Protein AF-A0A380CNW1-F1 (afdb_monomer_lite)

Organism: Sphingobacterium spiritivorum (NCBI:txid258)

Structure (mmCIF, N/CA/C/O backbone):
data_AF-A0A380CNW1-F1
#
_entry.id   AF-A0A380CNW1-F1
#
loop_
_atom_site.group_PDB
_atom_site.id
_atom_site.type_symbol
_atom_site.label_atom_id
_atom_site.label_alt_id
_atom_site.label_comp_id
_atom_site.label_asym_id
_atom_site.label_entity_id
_atom_site.label_seq_id
_atom_site.pdbx_PDB_ins_code
_atom_site.Cartn_x
_atom_site.Cartn_y
_atom_site.Cartn_z
_atom_site.occupancy
_atom_site.B_iso_or_equiv
_atom_site.auth_seq_id
_atom_site.auth_comp_id
_atom_site.auth_asym_id
_atom_site.auth_atom_id
_atom_site.pdbx_PDB_model_num
ATOM 1 N N . MET A 1 1 ? -18.405 -12.166 20.076 1.00 46.91 1 MET A N 1
ATOM 2 C CA . MET A 1 1 ? -18.513 -12.293 18.608 1.00 46.91 1 MET A CA 1
ATOM 3 C C . MET A 1 1 ? -17.112 -12.539 18.080 1.00 46.91 1 MET A C 1
ATOM 5 O O . MET A 1 1 ? -16.203 -11.863 18.539 1.00 46.91 1 MET A O 1
ATOM 9 N N . ASN A 1 2 ? -16.907 -13.556 17.243 1.00 51.81 2 ASN A N 1
ATOM 10 C CA . ASN A 1 2 ? -15.582 -13.873 16.706 1.00 51.81 2 ASN A CA 1
ATOM 11 C C . ASN A 1 2 ? -15.360 -12.972 15.482 1.00 51.81 2 ASN A C 1
ATOM 13 O O . ASN A 1 2 ? -15.989 -13.183 14.447 1.00 51.81 2 ASN A O 1
ATOM 17 N N . THR A 1 3 ? -14.567 -11.913 15.623 1.00 60.09 3 THR A N 1
ATOM 18 C CA . THR A 1 3 ? -14.267 -10.992 14.523 1.00 60.09 3 THR A CA 1
ATOM 19 C C . THR A 1 3 ? -13.203 -11.622 13.626 1.00 60.09 3 THR A C 1
ATOM 21 O O . THR A 1 3 ? -12.083 -11.907 14.041 1.00 60.09 3 THR A O 1
ATOM 24 N N . ASN A 1 4 ? -13.556 -11.873 12.365 1.00 82.38 4 ASN A N 1
ATOM 25 C CA . ASN A 1 4 ? -12.698 -12.511 11.361 1.00 82.38 4 ASN A CA 1
ATOM 26 C C . ASN A 1 4 ? -11.636 -11.546 10.792 1.00 82.38 4 ASN A C 1
ATOM 28 O O . ASN A 1 4 ? -11.393 -11.538 9.589 1.00 82.38 4 ASN A O 1
ATOM 32 N N . PHE A 1 5 ? -11.005 -10.726 11.639 1.00 85.00 5 PHE A N 1
ATOM 33 C CA . PHE A 1 5 ? -10.099 -9.650 11.222 1.00 85.00 5 PHE A CA 1
ATOM 34 C C . PHE A 1 5 ? -8.989 -10.154 10.288 1.00 85.00 5 PHE A C 1
ATOM 36 O O . PHE A 1 5 ? -8.850 -9.681 9.164 1.00 85.00 5 PHE A O 1
ATOM 43 N N . PHE A 1 6 ? -8.241 -11.179 10.705 1.00 85.69 6 PHE A N 1
ATOM 44 C CA . PHE A 1 6 ? -7.131 -11.712 9.908 1.00 85.69 6 PHE A CA 1
ATOM 45 C C . PHE A 1 6 ? -7.590 -12.431 8.633 1.00 85.69 6 PHE A C 1
ATOM 47 O O . PHE A 1 6 ? -6.897 -12.370 7.621 1.00 85.69 6 PHE A O 1
ATOM 54 N N . ASN A 1 7 ? -8.776 -13.049 8.646 1.00 87.06 7 ASN A N 1
ATOM 55 C CA . ASN A 1 7 ? -9.356 -13.662 7.449 1.00 87.06 7 ASN A CA 1
ATOM 56 C C . ASN A 1 7 ? -9.729 -12.597 6.410 1.00 87.06 7 ASN A C 1
ATOM 58 O O . ASN A 1 7 ? -9.501 -12.798 5.221 1.00 87.06 7 ASN A O 1
ATOM 62 N N . GLN A 1 8 ? -10.254 -11.450 6.847 1.00 85.62 8 GLN A N 1
ATOM 63 C CA . GLN A 1 8 ? -10.541 -10.333 5.947 1.00 85.62 8 GLN A CA 1
ATOM 64 C C . GLN A 1 8 ? -9.251 -9.716 5.394 1.00 85.62 8 GLN A C 1
ATOM 66 O O . GLN A 1 8 ? -9.167 -9.473 4.196 1.00 85.62 8 GLN A O 1
ATOM 71 N N . ILE A 1 9 ? -8.203 -9.568 6.217 1.00 86.62 9 ILE A N 1
ATOM 72 C CA . ILE A 1 9 ? -6.872 -9.137 5.747 1.00 86.62 9 ILE A CA 1
ATOM 73 C C . ILE A 1 9 ? -6.331 -10.090 4.673 1.00 86.62 9 ILE A C 1
ATOM 75 O O . ILE A 1 9 ? -5.801 -9.632 3.665 1.00 86.62 9 ILE A O 1
ATOM 79 N N . GLN A 1 10 ? -6.492 -11.403 4.852 1.00 84.94 10 GLN A N 1
ATOM 80 C CA . GLN A 1 10 ? -6.075 -12.392 3.856 1.00 84.94 10 GLN A CA 1
ATOM 81 C C . GLN A 1 10 ? -6.857 -12.261 2.536 1.00 84.94 10 GLN A C 1
ATOM 83 O O . GLN A 1 10 ? -6.285 -12.463 1.469 1.00 84.94 10 GLN A O 1
ATOM 88 N N . GLN A 1 11 ? -8.142 -11.899 2.587 1.00 84.94 11 GLN A N 1
ATOM 89 C CA . GLN A 1 11 ? -8.986 -11.709 1.398 1.00 84.94 11 GLN A CA 1
ATOM 90 C C . GLN A 1 11 ? -8.663 -10.436 0.602 1.00 84.94 11 GLN A C 1
ATOM 92 O O . GLN A 1 11 ? -9.050 -10.339 -0.560 1.00 84.94 11 GLN A O 1
ATOM 97 N N . LEU A 1 12 ? -7.952 -9.470 1.196 1.00 82.12 12 LEU A N 1
ATOM 98 C CA . LEU A 1 12 ? -7.556 -8.235 0.511 1.00 82.12 12 LEU A CA 1
ATOM 99 C C . LEU A 1 12 ? -6.540 -8.463 -0.621 1.00 82.12 12 LEU A C 1
ATOM 101 O O . LEU A 1 12 ? -6.408 -7.580 -1.466 1.00 82.12 12 LEU A O 1
ATOM 105 N N . ASP A 1 13 ? -5.845 -9.609 -0.628 1.00 79.44 13 ASP A N 1
ATOM 106 C CA . ASP A 1 13 ? -4.872 -10.033 -1.652 1.00 79.44 13 ASP A CA 1
ATOM 107 C C . ASP A 1 13 ? -3.905 -8.909 -2.082 1.00 79.44 13 ASP A C 1
ATOM 109 O O . ASP A 1 13 ? -3.800 -8.520 -3.249 1.00 79.44 13 ASP A O 1
ATOM 113 N N . PHE A 1 14 ? -3.226 -8.310 -1.100 1.00 85.19 14 PHE A N 1
ATOM 114 C CA . PHE A 1 14 ? -2.259 -7.238 -1.334 1.00 85.19 14 PHE A CA 1
ATOM 115 C C . PHE A 1 14 ? -0.825 -7.769 -1.415 1.00 85.19 14 PHE A C 1
ATOM 117 O O . PHE A 1 14 ? -0.463 -8.754 -0.775 1.00 85.19 14 PHE A O 1
ATOM 124 N N . THR A 1 15 ? 0.030 -7.068 -2.161 1.00 82.69 15 THR A N 1
ATOM 125 C CA . THR A 1 15 ? 1.470 -7.357 -2.227 1.00 82.69 15 THR A CA 1
ATOM 126 C C . THR A 1 15 ? 2.259 -6.308 -1.449 1.00 82.69 15 THR A C 1
ATOM 128 O O . THR A 1 15 ? 2.169 -5.114 -1.736 1.00 82.69 15 THR A O 1
ATOM 131 N N . GLY A 1 16 ? 3.054 -6.755 -0.475 1.00 84.88 16 GLY A N 1
ATOM 132 C CA . GLY A 1 16 ? 3.902 -5.901 0.357 1.00 84.88 16 GLY A CA 1
ATOM 133 C C . GLY A 1 16 ? 3.577 -6.009 1.848 1.00 84.88 16 GLY A C 1
ATOM 134 O O . GLY A 1 16 ? 3.093 -7.030 2.328 1.00 84.88 16 GLY A O 1
ATOM 135 N N . VAL A 1 17 ? 3.872 -4.944 2.585 1.00 87.12 17 VAL A N 1
ATOM 136 C CA . VAL A 1 17 ? 3.700 -4.809 4.032 1.00 87.12 17 VAL A CA 1
ATOM 137 C C . VAL A 1 17 ? 2.561 -3.835 4.305 1.00 87.12 17 VAL A C 1
ATOM 139 O O . VAL A 1 17 ? 2.666 -2.645 4.009 1.00 87.12 17 VAL A O 1
ATOM 142 N N . LEU A 1 18 ? 1.477 -4.335 4.895 1.00 88.31 18 LEU A N 1
ATOM 143 C CA . LEU A 1 18 ? 0.372 -3.511 5.372 1.00 88.31 18 LEU A CA 1
ATOM 144 C C . LEU A 1 18 ? 0.656 -3.058 6.809 1.00 88.31 18 LEU A C 1
ATOM 146 O O . LEU A 1 18 ? 0.725 -3.874 7.726 1.00 88.31 18 LEU A O 1
ATOM 150 N N . GLN A 1 19 ? 0.823 -1.756 7.005 1.00 89.19 19 GLN A N 1
ATOM 151 C CA . GLN A 1 19 ? 1.012 -1.127 8.306 1.00 89.19 19 GLN A CA 1
ATOM 152 C C . GLN A 1 19 ? -0.308 -0.523 8.783 1.00 89.19 19 GLN A C 1
ATOM 154 O O . GLN A 1 19 ? -0.883 0.340 8.117 1.00 89.19 19 GLN A O 1
ATOM 159 N N . LEU A 1 20 ? -0.762 -0.961 9.955 1.00 91.38 20 LEU A N 1
ATOM 160 C CA . LEU A 1 20 ? -1.913 -0.400 10.656 1.00 91.38 20 LEU A CA 1
ATOM 161 C C . LEU A 1 20 ? -1.423 0.326 11.909 1.00 91.38 20 LEU A C 1
ATOM 163 O O . LEU A 1 20 ? -0.811 -0.284 12.783 1.00 91.38 20 LEU A O 1
ATOM 167 N N . ASN A 1 21 ? -1.715 1.618 12.006 1.00 92.75 21 ASN A N 1
ATOM 168 C CA . ASN A 1 21 ? -1.464 2.421 13.196 1.00 92.75 21 ASN A CA 1
ATOM 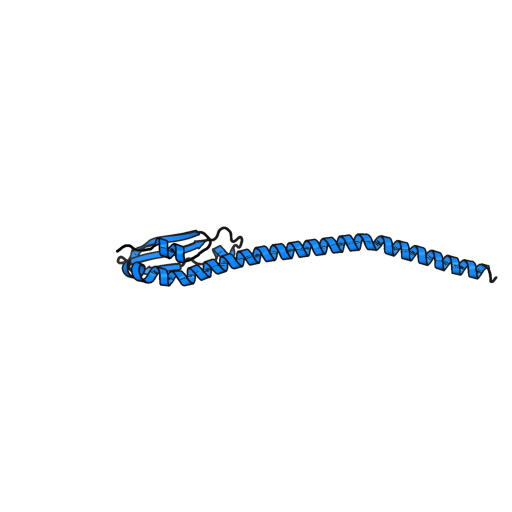169 C C . ASN A 1 21 ? -2.800 2.825 13.806 1.00 92.75 21 ASN A C 1
ATOM 171 O O . ASN A 1 21 ? -3.631 3.414 13.125 1.00 92.75 21 ASN A O 1
ATOM 175 N N . ILE A 1 22 ? -3.001 2.518 15.085 1.00 92.38 22 ILE A N 1
ATOM 176 C CA . ILE A 1 22 ? -4.233 2.834 15.807 1.00 92.38 22 ILE A CA 1
ATOM 177 C C . ILE A 1 22 ? -3.863 3.747 16.969 1.00 92.38 22 ILE A C 1
ATOM 179 O O . ILE A 1 22 ? -3.057 3.378 17.823 1.00 92.38 22 ILE A O 1
ATOM 183 N N . SER A 1 23 ? -4.455 4.936 17.011 1.00 93.44 23 SER A N 1
ATOM 184 C CA . SER A 1 23 ? -4.299 5.881 18.116 1.00 93.44 23 SER A CA 1
ATOM 185 C C . SER A 1 23 ? -5.654 6.277 18.693 1.00 93.44 23 SER A C 1
ATOM 187 O O . SER A 1 23 ? -6.683 6.204 18.022 1.00 93.4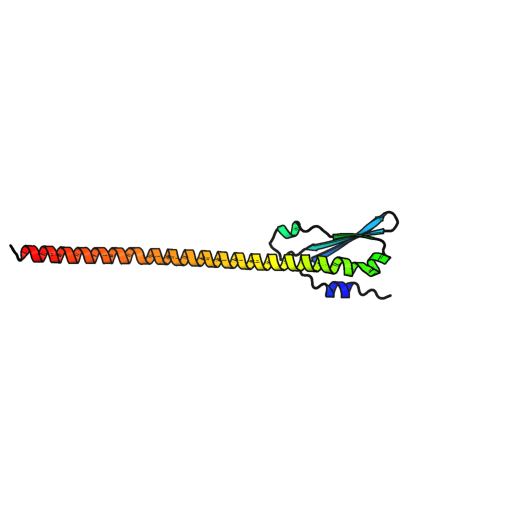4 23 SER A O 1
ATOM 189 N N . LYS A 1 24 ? -5.671 6.652 19.975 1.00 91.69 24 LYS A N 1
ATOM 190 C CA . LYS A 1 24 ? -6.886 7.137 20.637 1.00 91.69 24 LYS A CA 1
ATOM 191 C C . LYS A 1 24 ? -7.097 8.603 20.275 1.00 91.69 24 LYS A C 1
ATOM 193 O O . LYS A 1 24 ? -6.214 9.424 20.514 1.00 91.69 24 LYS A O 1
ATOM 198 N N . GLY A 1 25 ? -8.252 8.899 19.695 1.00 85.81 25 GLY A N 1
ATOM 199 C CA . GLY A 1 25 ? -8.700 10.248 19.393 1.00 85.81 25 GLY A CA 1
ATOM 200 C C . GLY A 1 25 ? -9.375 10.924 20.586 1.00 85.81 25 GLY A C 1
ATOM 201 O O . GLY A 1 25 ? -9.372 10.431 21.717 1.00 85.81 25 GLY A O 1
ATOM 202 N N . ILE A 1 26 ? -9.963 12.083 20.307 1.00 85.00 26 ILE A N 1
ATOM 203 C CA . ILE A 1 26 ? -10.789 12.845 21.247 1.00 85.00 26 ILE A CA 1
ATOM 204 C C . ILE A 1 26 ? -12.160 12.141 21.362 1.00 85.00 26 ILE A C 1
ATOM 206 O O . ILE A 1 26 ? -12.570 11.448 20.434 1.00 85.00 26 ILE A O 1
ATOM 210 N N . GLU A 1 27 ? -12.854 12.277 22.496 1.00 80.19 27 GLU A N 1
ATOM 211 C CA . GLU A 1 27 ? -14.243 11.796 22.676 1.00 80.19 27 GLU A CA 1
ATOM 212 C C . GLU A 1 27 ? -14.465 10.279 22.474 1.00 80.19 27 GLU A C 1
ATOM 214 O O . GLU A 1 27 ? -15.555 9.839 22.134 1.00 80.19 27 GLU A O 1
ATOM 219 N N . SER A 1 28 ? -13.465 9.447 22.784 1.00 83.25 28 SER A N 1
ATOM 220 C CA . SER A 1 28 ? -13.518 7.972 22.644 1.00 83.25 28 SER A CA 1
ATOM 221 C C . SER A 1 28 ? -13.475 7.441 21.206 1.00 83.25 28 SER A C 1
ATOM 223 O O . SER A 1 28 ? -13.652 6.240 20.998 1.00 83.25 28 SER A O 1
ATOM 225 N N . ASN A 1 29 ? -13.168 8.291 20.226 1.00 89.81 29 ASN A N 1
ATOM 226 C CA . ASN A 1 29 ? -12.931 7.846 18.857 1.00 89.81 29 ASN A CA 1
ATOM 227 C C . ASN A 1 29 ? -11.555 7.188 18.707 1.00 89.81 29 ASN A C 1
ATOM 229 O O . ASN A 1 29 ? -10.621 7.436 19.479 1.00 89.81 29 ASN A O 1
ATOM 233 N N . LEU A 1 30 ? -11.414 6.359 17.679 1.00 92.31 30 LEU A N 1
ATOM 234 C CA . LEU A 1 30 ? -10.144 5.792 17.248 1.00 92.31 30 LEU A CA 1
ATOM 235 C C . LEU A 1 30 ? -9.702 6.465 15.951 1.00 92.31 30 LEU A C 1
ATOM 237 O O . LEU A 1 30 ? -10.503 6.756 15.067 1.00 92.31 30 LEU A O 1
ATOM 241 N N . ILE A 1 31 ? -8.401 6.702 15.841 1.00 92.50 31 ILE A N 1
ATOM 242 C CA . ILE A 1 31 ? -7.767 7.166 14.614 1.00 92.50 31 ILE A CA 1
ATOM 243 C C . ILE A 1 31 ? -6.959 5.997 14.072 1.00 92.50 31 ILE A C 1
ATOM 245 O O . ILE A 1 31 ? -5.982 5.576 14.698 1.00 92.50 31 ILE A O 1
ATOM 249 N N . VAL A 1 32 ? -7.378 5.469 12.926 1.00 91.88 32 VAL A N 1
ATOM 250 C CA . VAL A 1 32 ? -6.739 4.329 12.270 1.00 91.88 32 VAL A CA 1
ATOM 251 C C . VAL A 1 32 ? -6.093 4.803 10.983 1.00 91.88 32 VAL A C 1
ATOM 253 O O . VAL A 1 32 ? -6.766 5.277 10.070 1.00 91.88 32 VAL A O 1
ATOM 256 N N . THR A 1 33 ? -4.778 4.657 10.906 1.00 91.88 33 THR A N 1
ATOM 257 C CA . THR A 1 33 ? -3.989 4.956 9.718 1.00 91.88 33 THR A CA 1
ATOM 258 C C . THR A 1 33 ? -3.513 3.660 9.077 1.00 91.88 33 THR A C 1
ATOM 260 O O . THR A 1 33 ? -2.847 2.849 9.721 1.00 91.88 33 THR A O 1
ATOM 263 N N . VAL A 1 34 ? -3.832 3.478 7.799 1.00 91.44 34 VAL A N 1
ATOM 264 C CA . VAL A 1 34 ? -3.475 2.308 6.998 1.00 91.44 34 VAL A CA 1
ATOM 265 C C . VAL A 1 34 ? -2.515 2.724 5.890 1.00 91.44 34 VAL A C 1
ATOM 267 O O . VAL A 1 34 ? -2.821 3.602 5.081 1.00 91.44 34 VAL A O 1
ATOM 270 N N . LEU A 1 35 ? -1.353 2.080 5.845 1.00 89.25 35 LEU A N 1
ATOM 271 C CA . LEU A 1 35 ? -0.326 2.304 4.835 1.00 89.25 35 LEU A CA 1
ATOM 272 C C . LEU A 1 35 ? 0.103 0.966 4.235 1.00 89.25 35 LEU A C 1
ATOM 274 O O . LEU A 1 35 ? 0.537 0.075 4.958 1.00 89.25 35 LEU A O 1
ATOM 278 N N . LEU A 1 36 ? 0.009 0.828 2.913 1.00 87.38 36 LEU A N 1
ATOM 279 C CA . LEU A 1 36 ? 0.568 -0.314 2.195 1.00 87.38 36 LEU A CA 1
ATOM 280 C C . LEU A 1 36 ? 1.929 0.082 1.623 1.00 87.38 36 LEU A C 1
ATOM 282 O O . LEU A 1 36 ? 2.015 1.038 0.857 1.00 87.38 36 LEU A O 1
ATOM 286 N N . ASN A 1 37 ? 2.978 -0.653 1.985 1.00 83.50 37 ASN A N 1
ATOM 287 C CA . ASN A 1 37 ? 4.332 -0.424 1.498 1.00 83.50 37 ASN A CA 1
ATOM 288 C C . ASN A 1 37 ? 4.872 -1.671 0.793 1.00 83.50 37 ASN A C 1
ATOM 290 O O . ASN A 1 37 ? 4.953 -2.734 1.398 1.00 83.50 37 ASN A O 1
ATOM 294 N N . ASN A 1 38 ? 5.295 -1.551 -0.463 1.00 81.19 38 ASN A N 1
ATOM 295 C CA . ASN A 1 38 ? 5.922 -2.650 -1.193 1.00 81.19 38 ASN A CA 1
ATOM 296 C C . ASN A 1 38 ? 7.419 -2.371 -1.403 1.00 81.19 38 ASN A C 1
ATOM 298 O O . ASN A 1 38 ? 7.811 -1.525 -2.211 1.00 81.19 38 ASN A O 1
ATOM 302 N N . GLU A 1 39 ? 8.284 -3.097 -0.691 1.00 73.88 39 GLU A N 1
ATOM 303 C CA . GLU A 1 39 ? 9.738 -2.978 -0.856 1.00 73.88 39 GLU A CA 1
ATOM 304 C C . GLU A 1 39 ? 10.230 -3.475 -2.222 1.00 73.88 39 GLU A C 1
ATOM 306 O O . GLU A 1 39 ? 11.221 -2.950 -2.723 1.00 73.88 39 GLU A O 1
ATOM 311 N N . GLN A 1 40 ? 9.510 -4.407 -2.858 1.00 69.25 40 GLN A N 1
ATOM 312 C CA . GLN A 1 40 ? 9.864 -4.963 -4.170 1.00 69.25 40 GLN A CA 1
ATOM 313 C C . GLN A 1 40 ? 9.653 -3.961 -5.308 1.00 69.25 40 GLN A C 1
ATOM 315 O O . GLN A 1 40 ? 10.329 -4.033 -6.335 1.00 69.25 40 GLN A O 1
ATOM 320 N N . CYS A 1 41 ? 8.767 -2.982 -5.111 1.00 68.88 41 CYS A N 1
ATOM 321 C CA . CYS A 1 41 ? 8.631 -1.866 -6.030 1.00 68.88 41 CYS A CA 1
ATOM 322 C C . CYS A 1 41 ? 9.877 -0.974 -5.913 1.00 68.88 41 CYS A C 1
ATOM 324 O O . CYS A 1 41 ? 10.050 -0.246 -4.935 1.00 68.88 41 CYS A O 1
ATOM 326 N N . GLY A 1 42 ? 10.770 -1.045 -6.901 1.00 64.69 42 GLY A N 1
ATOM 327 C CA . GLY A 1 42 ? 11.967 -0.198 -6.974 1.00 64.69 42 GLY A CA 1
ATOM 328 C C . GLY A 1 42 ? 11.673 1.272 -7.296 1.00 64.69 42 GLY A C 1
ATOM 329 O O . GLY A 1 42 ? 12.598 2.080 -7.334 1.00 64.69 42 GLY A O 1
ATOM 330 N N . ASP A 1 43 ? 10.406 1.617 -7.537 1.00 70.75 43 ASP A N 1
ATOM 331 C CA . ASP A 1 43 ? 9.979 2.968 -7.880 1.00 70.75 43 ASP A CA 1
ATOM 332 C C . ASP A 1 43 ? 9.779 3.826 -6.620 1.00 70.75 43 ASP A C 1
ATOM 334 O O . ASP A 1 43 ? 8.996 3.495 -5.726 1.00 70.75 43 ASP A O 1
ATOM 338 N N . SER A 1 44 ? 10.475 4.963 -6.558 1.00 69.31 44 SER A N 1
ATOM 339 C CA . SER A 1 44 ? 10.368 5.947 -5.475 1.00 69.31 44 SER A CA 1
ATOM 340 C C . SER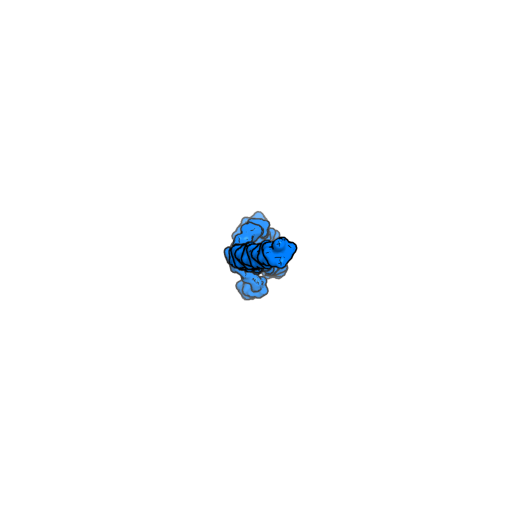 A 1 44 ? 8.982 6.594 -5.376 1.00 69.31 44 SER A C 1
ATOM 342 O O . SER A 1 44 ? 8.644 7.131 -4.319 1.00 69.31 44 SER A O 1
ATOM 344 N N . ALA A 1 45 ? 8.162 6.531 -6.433 1.00 68.88 45 ALA A N 1
ATOM 345 C CA . ALA A 1 45 ? 6.786 7.025 -6.440 1.00 68.88 45 ALA A CA 1
ATOM 346 C C . ALA A 1 45 ? 5.895 6.312 -5.412 1.00 68.88 45 ALA A C 1
ATOM 348 O O . ALA A 1 45 ? 4.908 6.890 -4.957 1.00 68.88 45 ALA A O 1
ATOM 349 N N . LYS A 1 46 ? 6.281 5.109 -4.957 1.00 69.81 46 LYS A N 1
ATOM 350 C CA . LYS A 1 46 ? 5.603 4.407 -3.856 1.00 69.81 46 LYS A CA 1
ATOM 351 C C . LYS A 1 46 ? 5.561 5.219 -2.556 1.00 69.81 46 LYS A C 1
ATOM 353 O O . LYS A 1 46 ? 4.590 5.125 -1.817 1.00 69.81 46 LYS A O 1
ATOM 358 N N . ASN A 1 47 ? 6.568 6.066 -2.314 1.00 72.56 47 ASN A N 1
ATOM 359 C CA . ASN A 1 47 ? 6.633 6.943 -1.139 1.00 72.56 47 ASN A CA 1
ATOM 360 C C . ASN A 1 47 ? 5.695 8.156 -1.252 1.00 72.56 47 ASN A C 1
ATOM 362 O O . ASN A 1 47 ? 5.471 8.853 -0.268 1.00 72.56 47 ASN A O 1
ATOM 366 N N . GLY A 1 48 ? 5.178 8.434 -2.453 1.00 72.88 48 GLY A N 1
ATOM 367 C CA . GLY A 1 48 ? 4.196 9.488 -2.691 1.00 72.88 48 GLY A CA 1
ATOM 368 C C . GLY A 1 48 ? 2.760 9.059 -2.393 1.00 72.88 48 GLY A C 1
ATOM 369 O O . GLY A 1 48 ? 1.868 9.903 -2.433 1.00 72.88 48 GLY A O 1
ATOM 370 N N . ILE A 1 49 ? 2.520 7.773 -2.114 1.00 78.12 49 ILE A N 1
ATOM 371 C CA . ILE A 1 49 ? 1.182 7.268 -1.813 1.00 78.12 49 ILE A CA 1
ATOM 372 C C . ILE A 1 49 ? 0.829 7.666 -0.374 1.00 78.12 49 ILE A C 1
ATOM 374 O O . ILE A 1 49 ? 1.485 7.204 0.563 1.00 78.12 49 ILE A O 1
ATOM 378 N N . PRO A 1 50 ? -0.181 8.532 -0.174 1.00 81.44 50 PRO A N 1
ATOM 379 C CA . PRO A 1 50 ? -0.541 8.983 1.157 1.00 81.44 50 PRO A CA 1
ATOM 380 C C . PRO A 1 50 ? -1.166 7.835 1.963 1.00 81.44 50 PRO A C 1
ATOM 382 O O . PRO A 1 50 ? -1.892 7.008 1.402 1.00 81.44 50 PRO A O 1
ATOM 385 N N . PRO A 1 51 ? -0.935 7.791 3.284 1.00 87.19 51 PRO A N 1
ATOM 386 C CA . PRO A 1 51 ? -1.603 6.830 4.143 1.00 87.19 51 PRO A CA 1
ATOM 387 C C . PRO A 1 51 ? -3.093 7.174 4.281 1.00 87.19 51 PRO A C 1
ATOM 389 O O . PRO A 1 51 ? -3.478 8.342 4.371 1.00 87.19 51 PRO A O 1
ATOM 392 N N . LEU A 1 52 ? -3.939 6.149 4.345 1.00 89.81 52 LEU A N 1
ATOM 393 C CA . LEU A 1 52 ? -5.373 6.314 4.561 1.00 89.81 52 LEU A CA 1
ATOM 394 C C . LEU A 1 52 ? -5.624 6.491 6.051 1.00 89.81 52 LEU A C 1
ATOM 396 O O . LEU A 1 52 ? -5.384 5.568 6.821 1.00 89.81 52 LEU A O 1
ATOM 400 N N . THR A 1 53 ? -6.086 7.667 6.462 1.00 90.94 53 THR A N 1
ATOM 401 C CA . THR A 1 53 ? -6.415 7.937 7.865 1.00 90.94 53 THR A CA 1
ATOM 402 C C . THR A 1 53 ? -7.917 8.060 8.036 1.00 90.94 53 THR A C 1
ATOM 404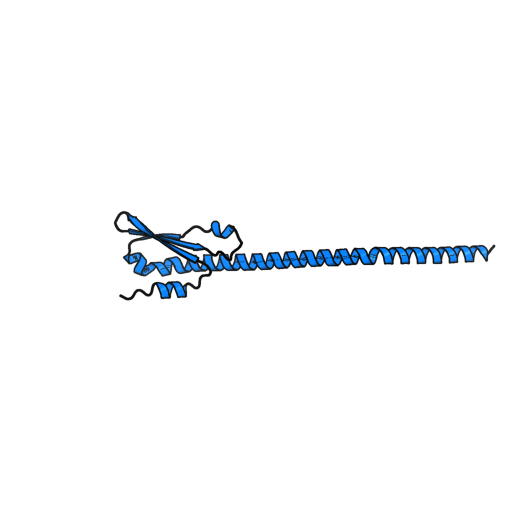 O O . THR A 1 53 ? -8.556 8.859 7.356 1.00 90.94 53 THR A O 1
ATOM 407 N N . PHE A 1 54 ? -8.456 7.291 8.973 1.00 90.81 54 PHE A N 1
ATOM 408 C CA . PHE A 1 54 ? -9.862 7.285 9.346 1.00 90.81 54 PHE A CA 1
ATOM 409 C C . PHE A 1 54 ? -9.999 7.690 10.808 1.00 90.81 54 PHE A C 1
ATOM 411 O O . PHE A 1 54 ? -9.151 7.347 11.632 1.00 90.81 54 PHE A O 1
ATOM 418 N N . ASN A 1 55 ? -11.070 8.407 11.127 1.00 92.44 55 ASN A N 1
ATOM 419 C CA . ASN A 1 55 ? -11.440 8.764 12.489 1.00 92.44 55 ASN A CA 1
ATOM 420 C C . ASN A 1 55 ? -12.907 8.391 12.676 1.00 92.44 55 ASN A C 1
ATOM 422 O O . ASN A 1 55 ? -13.764 8.958 12.000 1.00 92.44 55 ASN A O 1
ATOM 426 N N . ALA A 1 56 ? -13.157 7.405 13.527 1.00 89.69 56 ALA A N 1
ATOM 427 C CA . ALA A 1 56 ? -14.486 6.862 13.761 1.00 89.69 56 ALA A CA 1
ATOM 428 C C . ALA A 1 56 ? -14.560 6.211 15.147 1.00 89.69 56 ALA A C 1
ATOM 430 O O . ALA A 1 56 ? -13.547 6.024 15.834 1.00 89.69 56 ALA A O 1
ATOM 431 N N . THR A 1 57 ? -15.764 5.856 15.569 1.00 91.56 57 THR A N 1
ATOM 432 C CA . THR A 1 57 ? -15.978 5.075 16.788 1.00 91.56 57 THR A CA 1
ATOM 433 C C . THR A 1 57 ? -15.520 3.620 16.599 1.00 91.56 57 THR A C 1
ATOM 435 O O . THR A 1 57 ? -15.471 3.123 15.471 1.00 91.56 57 THR A O 1
ATOM 438 N N . PRO A 1 58 ? -15.195 2.888 17.682 1.00 89.00 58 PRO A N 1
ATOM 439 C CA . PRO A 1 58 ? -14.881 1.462 17.593 1.00 89.00 58 PRO A CA 1
ATOM 440 C C . PRO A 1 58 ? -15.974 0.639 16.894 1.00 89.00 58 PRO A C 1
ATOM 442 O O . PRO A 1 58 ? -15.644 -0.225 16.088 1.00 89.00 58 PRO A O 1
ATOM 445 N N . GLN A 1 59 ? -17.256 0.943 17.143 1.00 88.50 59 GLN A N 1
ATOM 446 C CA . GLN A 1 59 ? -18.372 0.261 16.479 1.00 88.50 59 GLN A CA 1
ATOM 447 C C . GLN A 1 59 ? -18.352 0.447 14.956 1.00 88.50 59 GLN A C 1
ATOM 449 O O . GLN A 1 59 ? -18.486 -0.524 14.218 1.00 88.50 59 GLN A O 1
ATOM 454 N N . GLU A 1 60 ? -18.135 1.672 14.474 1.00 88.94 60 GLU A N 1
ATOM 455 C CA . GLU A 1 60 ? -18.068 1.949 13.032 1.00 88.94 60 GLU A CA 1
ATOM 456 C C . GLU A 1 60 ? -16.883 1.242 12.362 1.00 88.94 60 GLU A C 1
ATOM 458 O O . GLU A 1 60 ? -16.986 0.800 11.215 1.00 88.94 60 GLU A O 1
ATOM 463 N N . PHE A 1 61 ? -15.761 1.092 13.072 1.00 89.25 61 PHE A N 1
ATOM 464 C CA . PHE A 1 61 ? -14.644 0.292 12.580 1.00 89.25 61 PHE A CA 1
ATOM 465 C C . PHE A 1 61 ? -14.991 -1.199 12.515 1.00 89.25 61 PHE A C 1
ATOM 467 O O . PHE A 1 61 ? -14.714 -1.838 11.502 1.00 89.25 61 PHE A O 1
ATOM 474 N N . ASP A 1 62 ? -15.621 -1.756 13.545 1.00 85.75 62 ASP A N 1
ATOM 475 C CA . ASP A 1 62 ? -15.990 -3.174 13.554 1.00 85.75 62 ASP A CA 1
ATOM 476 C C . ASP A 1 62 ? -16.977 -3.535 12.427 1.00 85.75 62 ASP A C 1
ATOM 478 O O . ASP A 1 62 ? -16.887 -4.626 11.860 1.00 85.75 62 ASP A O 1
ATOM 482 N N . GLU A 1 63 ? -17.885 -2.620 12.075 1.00 85.88 63 GLU A N 1
ATOM 483 C CA . GLU A 1 63 ? -18.912 -2.843 11.050 1.00 85.88 63 GLU A CA 1
ATOM 484 C C . GLU A 1 63 ? -18.444 -2.506 9.626 1.00 85.88 63 GLU A C 1
ATOM 486 O O . GLU A 1 63 ? -18.821 -3.201 8.685 1.00 85.88 63 GLU A O 1
ATOM 491 N N . GLY A 1 64 ? -17.618 -1.466 9.449 1.00 85.56 64 GLY A N 1
ATOM 492 C CA . GLY A 1 64 ? -17.349 -0.883 8.127 1.00 85.56 64 GLY A CA 1
ATOM 493 C C . GLY A 1 64 ? -15.878 -0.710 7.747 1.00 85.56 64 GLY A C 1
ATOM 494 O O . GLY A 1 64 ? -15.598 -0.271 6.630 1.00 85.56 64 GLY A O 1
ATOM 495 N N . PHE A 1 65 ? -14.917 -1.040 8.619 1.00 87.94 65 PHE A N 1
ATOM 496 C CA . PHE A 1 65 ? -13.495 -0.778 8.351 1.00 87.94 65 PHE A CA 1
ATOM 497 C C . PHE A 1 65 ? -13.012 -1.426 7.053 1.00 87.94 65 PHE A C 1
ATOM 499 O O . PHE A 1 65 ? -12.438 -0.756 6.194 1.00 87.94 65 PHE A O 1
ATOM 506 N N . PHE A 1 66 ? -13.268 -2.724 6.887 1.00 87.69 66 PHE A N 1
ATOM 507 C CA . PHE A 1 66 ? -12.791 -3.469 5.726 1.00 87.69 66 PHE A CA 1
ATOM 508 C C . PHE A 1 66 ? -13.460 -3.027 4.431 1.00 87.69 66 PHE A C 1
ATOM 510 O O . PHE A 1 66 ? -12.772 -2.902 3.421 1.00 87.69 66 PHE A O 1
ATOM 517 N N . GLU A 1 67 ? -14.749 -2.700 4.447 1.00 86.88 67 GLU A N 1
ATOM 518 C CA . GLU A 1 67 ? -15.441 -2.169 3.267 1.00 86.88 67 GLU A CA 1
ATOM 519 C C . GLU A 1 67 ? -14.799 -0.860 2.784 1.00 86.88 67 GLU A C 1
ATOM 521 O O . GLU A 1 67 ? -14.575 -0.672 1.584 1.00 86.88 67 GLU A O 1
ATOM 526 N N . GLN A 1 68 ? -14.408 0.006 3.725 1.00 85.81 68 GLN A N 1
ATOM 527 C CA . GLN A 1 68 ? -13.765 1.285 3.425 1.00 85.81 68 GLN A CA 1
ATOM 528 C C . GLN A 1 68 ? -12.326 1.129 2.921 1.00 85.81 68 GLN A C 1
ATOM 530 O O . GLN A 1 68 ? -11.921 1.850 2.005 1.00 85.81 68 GLN A O 1
ATOM 535 N N . ILE A 1 69 ? -11.543 0.193 3.476 1.00 88.31 69 ILE A N 1
ATOM 536 C CA . ILE A 1 69 ? -10.131 0.030 3.092 1.00 88.31 69 ILE A CA 1
ATOM 537 C C . ILE A 1 69 ? -9.916 -0.916 1.908 1.00 88.31 69 ILE A C 1
ATOM 539 O O . ILE A 1 69 ? -8.896 -0.796 1.234 1.00 88.31 69 ILE A O 1
ATOM 543 N N . THR A 1 70 ? -10.853 -1.821 1.604 1.00 87.56 70 THR A N 1
ATOM 544 C CA . THR A 1 70 ? -10.664 -2.851 0.563 1.00 87.56 70 THR A CA 1
ATOM 545 C C . THR A 1 70 ? -10.350 -2.233 -0.793 1.00 87.56 70 THR A C 1
ATOM 547 O O . THR A 1 70 ? -9.307 -2.507 -1.386 1.00 87.56 70 THR A O 1
ATOM 550 N N . THR A 1 71 ? -11.216 -1.330 -1.254 1.00 86.75 71 THR A N 1
ATOM 551 C CA . THR A 1 71 ? -11.064 -0.668 -2.556 1.00 86.75 71 THR A CA 1
ATOM 552 C C . THR A 1 71 ? -9.745 0.110 -2.678 1.00 86.75 71 THR A C 1
ATOM 554 O O . THR A 1 71 ? -9.029 -0.081 -3.667 1.00 86.75 71 THR A O 1
ATOM 557 N N . PRO A 1 72 ? -9.385 1.009 -1.741 1.00 86.81 72 PRO A N 1
ATOM 558 C CA . PRO A 1 72 ? -8.150 1.769 -1.871 1.00 86.81 72 PRO A CA 1
ATOM 559 C C . PRO A 1 72 ? -6.892 0.905 -1.684 1.00 86.81 72 PRO A C 1
ATOM 561 O O . PRO A 1 72 ? -5.929 1.119 -2.416 1.00 86.81 72 PRO A O 1
ATOM 564 N N . ILE A 1 73 ? -6.895 -0.111 -0.812 1.00 87.69 73 ILE A N 1
ATOM 565 C CA . ILE A 1 73 ? -5.750 -1.027 -0.657 1.00 87.69 73 ILE A CA 1
ATOM 566 C C . ILE A 1 73 ? -5.513 -1.849 -1.923 1.00 87.69 73 ILE A C 1
ATOM 568 O O . ILE A 1 73 ? -4.374 -1.935 -2.381 1.00 87.69 73 ILE A O 1
ATOM 572 N N . GLN A 1 74 ? -6.567 -2.380 -2.544 1.00 86.75 74 GLN A N 1
ATOM 573 C CA . GLN A 1 74 ? -6.450 -3.099 -3.815 1.00 86.75 74 GLN A CA 1
ATOM 574 C C . GLN A 1 74 ? -5.909 -2.200 -4.933 1.00 86.75 74 GLN A C 1
ATOM 576 O O . GLN A 1 74 ? -5.032 -2.620 -5.687 1.00 86.75 74 GLN A O 1
ATOM 581 N N . LYS A 1 75 ? -6.366 -0.942 -5.013 1.00 85.19 75 LYS A N 1
ATOM 582 C CA . LYS A 1 75 ? -5.843 0.037 -5.981 1.00 85.19 75 LYS A CA 1
ATOM 583 C C . LYS A 1 75 ? -4.360 0.327 -5.766 1.00 85.19 75 LYS A C 1
ATOM 585 O O . LYS A 1 75 ? -3.604 0.333 -6.732 1.00 85.19 75 LYS A O 1
ATOM 590 N N . VAL A 1 76 ? -3.944 0.558 -4.520 1.00 85.12 76 VAL A N 1
ATOM 591 C CA . VAL A 1 76 ? -2.536 0.824 -4.187 1.00 85.12 76 VAL A CA 1
ATOM 592 C C . VAL A 1 76 ? -1.672 -0.404 -4.476 1.00 85.12 76 VAL A C 1
ATOM 594 O O . VAL A 1 76 ? -0.625 -0.270 -5.105 1.00 85.12 76 VAL A O 1
ATOM 597 N N . SER A 1 77 ? -2.130 -1.596 -4.088 1.00 85.81 77 SER A N 1
ATOM 598 C CA . SER A 1 77 ? -1.449 -2.868 -4.363 1.00 85.81 77 SER A CA 1
ATOM 599 C C . SER A 1 77 ? -1.259 -3.088 -5.866 1.00 85.81 77 SER A C 1
ATOM 601 O O . SER A 1 77 ? -0.133 -3.282 -6.323 1.00 85.81 77 SER A O 1
ATOM 603 N N . GLY A 1 78 ? -2.339 -2.974 -6.649 1.00 83.19 78 GLY A N 1
ATOM 604 C CA . GLY A 1 78 ? -2.295 -3.123 -8.104 1.00 83.19 78 GLY A CA 1
ATOM 605 C C . GLY A 1 78 ? -1.341 -2.126 -8.757 1.00 83.19 78 GLY A C 1
ATOM 606 O O . GLY A 1 78 ? -0.472 -2.521 -9.528 1.00 83.19 78 GLY A O 1
ATOM 607 N N . LEU A 1 79 ? -1.419 -0.853 -8.360 1.00 82.00 79 LEU A N 1
ATOM 608 C CA . LEU A 1 79 ? -0.522 0.190 -8.850 1.00 82.00 79 LEU A CA 1
ATOM 609 C C . LEU A 1 79 ? 0.953 -0.129 -8.548 1.00 82.00 79 LEU A C 1
ATOM 611 O O . LEU A 1 79 ? 1.795 0.004 -9.432 1.00 82.00 79 LEU A O 1
ATOM 615 N N . MET A 1 80 ? 1.285 -0.587 -7.337 1.00 80.00 80 MET A N 1
ATOM 616 C CA . MET A 1 80 ? 2.663 -0.957 -6.986 1.00 80.00 80 MET A CA 1
ATOM 617 C C . MET A 1 80 ? 3.184 -2.148 -7.807 1.00 80.00 80 MET A C 1
ATOM 619 O O . MET A 1 80 ? 4.340 -2.127 -8.231 1.00 80.00 80 MET A O 1
ATOM 623 N N . VAL A 1 81 ? 2.344 -3.156 -8.061 1.00 80.50 81 VAL A N 1
ATOM 624 C CA . VAL A 1 81 ? 2.690 -4.324 -8.893 1.00 80.50 81 VAL A CA 1
ATOM 625 C C . VAL A 1 81 ? 2.880 -3.927 -10.359 1.00 80.50 81 VAL A C 1
ATOM 627 O O . VAL A 1 81 ? 3.821 -4.387 -11.011 1.00 80.50 81 VAL A O 1
ATOM 630 N N . ASP A 1 82 ? 2.016 -3.061 -10.883 1.00 80.31 82 ASP A N 1
ATOM 631 C CA . ASP A 1 82 ? 2.104 -2.581 -12.261 1.00 80.31 82 ASP A CA 1
ATOM 632 C C . ASP A 1 82 ? 3.347 -1.714 -12.475 1.00 80.31 82 ASP A C 1
ATOM 634 O O . ASP A 1 82 ? 4.041 -1.888 -13.477 1.00 80.31 82 ASP A O 1
ATOM 638 N N . MET A 1 83 ? 3.689 -0.848 -11.513 1.00 76.06 83 MET A N 1
ATOM 639 C CA . MET A 1 83 ? 4.926 -0.061 -11.557 1.00 76.06 83 MET A CA 1
ATOM 640 C C . MET A 1 83 ? 6.173 -0.957 -11.556 1.00 76.06 83 MET A C 1
ATOM 642 O O . MET A 1 83 ? 7.088 -0.729 -12.347 1.00 76.06 83 MET A O 1
ATOM 646 N N . GLU A 1 84 ? 6.203 -2.024 -10.751 1.00 79.75 84 GLU A N 1
ATOM 647 C CA . GLU A 1 84 ? 7.317 -2.981 -10.756 1.00 79.75 84 GLU A CA 1
ATOM 648 C C . GLU A 1 84 ? 7.445 -3.713 -12.104 1.00 79.75 84 GLU A C 1
ATOM 650 O O . GLU A 1 84 ? 8.539 -3.803 -12.673 1.00 79.75 84 GLU A O 1
ATOM 655 N N . LYS A 1 85 ? 6.329 -4.223 -12.645 1.00 79.81 85 LYS A N 1
ATOM 656 C CA . LYS A 1 85 ? 6.309 -4.913 -13.945 1.00 79.81 85 LYS A CA 1
ATOM 657 C C . LYS A 1 85 ? 6.735 -3.986 -15.074 1.00 79.81 85 LYS A C 1
ATOM 659 O O . LYS A 1 85 ? 7.546 -4.383 -15.911 1.00 79.81 85 LYS A O 1
ATOM 664 N N . PHE A 1 86 ? 6.217 -2.761 -15.087 1.00 78.00 86 PHE A N 1
ATOM 665 C CA . PHE A 1 86 ? 6.560 -1.760 -16.087 1.00 78.00 86 PHE A CA 1
ATOM 666 C C . PHE A 1 86 ? 8.044 -1.400 -16.023 1.00 78.00 86 PHE A C 1
ATOM 668 O O . PHE A 1 86 ? 8.701 -1.360 -17.062 1.00 78.00 86 PHE A O 1
ATOM 675 N N . GLN A 1 87 ? 8.600 -1.219 -14.822 1.00 76.69 87 GLN A N 1
ATOM 676 C CA . GLN A 1 87 ? 10.023 -0.938 -14.640 1.00 76.69 87 GLN A CA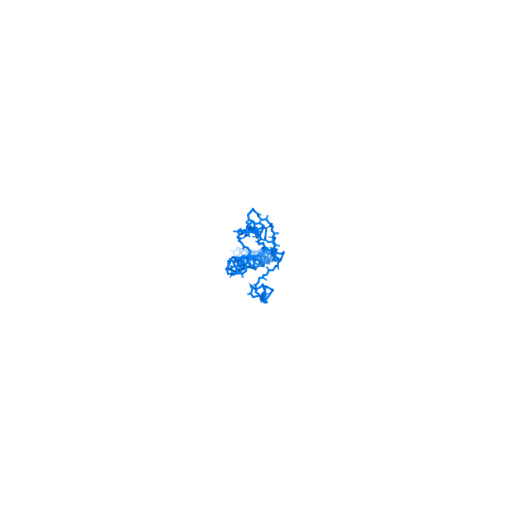 1
ATOM 677 C C . GLN A 1 87 ? 10.899 -2.093 -15.150 1.00 76.69 87 GLN A C 1
ATOM 679 O O . GLN A 1 87 ? 11.824 -1.857 -15.928 1.00 76.69 87 GLN A O 1
ATOM 684 N N . LYS A 1 88 ? 10.562 -3.346 -14.809 1.00 81.50 88 LYS A N 1
ATOM 685 C CA . LYS A 1 88 ? 11.254 -4.536 -15.339 1.00 81.50 88 LYS A CA 1
ATOM 686 C C . LYS A 1 88 ? 11.198 -4.600 -16.866 1.00 81.50 88 LYS A C 1
ATOM 688 O O . LYS A 1 88 ? 12.232 -4.764 -17.508 1.00 81.50 88 LYS A O 1
ATOM 693 N N . GLN A 1 89 ? 10.018 -4.404 -17.457 1.00 77.56 89 GLN A N 1
ATOM 694 C CA . GLN A 1 89 ? 9.850 -4.386 -18.914 1.00 77.56 89 GLN A CA 1
ATOM 695 C C . GLN A 1 89 ? 10.631 -3.243 -19.575 1.00 77.56 89 GLN A C 1
ATOM 697 O O . GLN A 1 89 ? 11.217 -3.429 -20.642 1.00 77.56 89 GLN A O 1
ATOM 702 N N . LEU A 1 90 ? 10.681 -2.065 -18.949 1.00 77.38 90 LEU A N 1
ATOM 703 C CA . LEU A 1 90 ? 11.479 -0.940 -19.430 1.00 77.38 90 LEU A CA 1
ATOM 704 C C . LEU A 1 90 ? 12.972 -1.262 -19.427 1.00 77.38 90 LEU A C 1
ATOM 706 O O . LEU A 1 90 ? 13.668 -0.937 -20.392 1.00 77.38 90 LEU A O 1
ATOM 710 N N . ASP A 1 91 ? 13.469 -1.884 -18.361 1.00 79.12 91 ASP A N 1
ATOM 711 C CA . ASP A 1 91 ? 14.877 -2.256 -18.246 1.00 79.12 91 ASP A CA 1
ATOM 712 C C . ASP A 1 91 ? 15.249 -3.353 -19.250 1.00 79.12 91 ASP A C 1
ATOM 714 O O . ASP A 1 91 ? 16.283 -3.251 -19.916 1.00 79.12 91 ASP A O 1
ATOM 718 N N . GLU A 1 92 ? 14.369 -4.332 -19.469 1.00 78.88 92 GLU A N 1
ATOM 719 C CA . GLU A 1 92 ? 14.515 -5.335 -20.528 1.00 78.88 92 GLU A CA 1
ATOM 720 C C . GLU A 1 92 ? 14.526 -4.703 -21.929 1.00 78.88 92 GLU A C 1
ATOM 722 O O . GLU A 1 92 ? 15.414 -4.996 -22.735 1.00 78.88 92 GLU A O 1
ATOM 727 N N . ALA A 1 93 ? 13.600 -3.787 -22.226 1.00 74.75 93 ALA A N 1
ATOM 728 C CA . ALA A 1 93 ? 13.532 -3.096 -23.514 1.00 74.75 93 ALA A CA 1
ATOM 729 C C . ALA A 1 93 ? 14.763 -2.202 -23.761 1.00 74.75 93 ALA A C 1
ATOM 731 O O . ALA A 1 93 ? 15.300 -2.152 -24.877 1.00 74.75 93 ALA A O 1
ATOM 732 N N . LYS A 1 94 ? 15.263 -1.520 -22.720 1.00 72.19 94 LYS A N 1
ATOM 733 C CA . LYS A 1 94 ? 16.524 -0.761 -22.772 1.00 72.19 94 LYS A CA 1
ATOM 734 C C . LYS A 1 94 ? 17.716 -1.685 -23.007 1.00 72.19 94 LYS A C 1
ATOM 736 O O . LYS A 1 94 ? 18.558 -1.370 -23.853 1.00 72.19 94 LYS A O 1
ATOM 741 N N . ALA A 1 95 ? 17.783 -2.824 -22.317 1.00 73.69 95 ALA A N 1
ATOM 742 C CA . ALA A 1 95 ? 18.844 -3.812 -22.493 1.00 73.69 95 ALA A CA 1
ATOM 743 C C . ALA A 1 95 ? 18.844 -4.383 -23.919 1.00 73.69 95 ALA A C 1
ATOM 745 O O . ALA A 1 95 ? 19.886 -4.397 -24.577 1.00 73.69 95 ALA A O 1
ATOM 746 N N . GLN A 1 96 ? 17.679 -4.764 -24.448 1.00 70.12 96 GLN A N 1
ATOM 747 C CA . GLN A 1 96 ? 17.532 -5.211 -25.835 1.00 70.12 96 GLN A CA 1
ATOM 748 C C . GLN A 1 96 ? 17.947 -4.120 -26.829 1.00 70.12 96 GLN A C 1
ATOM 750 O O . GLN A 1 96 ? 18.727 -4.394 -27.740 1.00 70.12 96 GLN A O 1
ATOM 755 N N . SER A 1 97 ? 17.536 -2.868 -26.609 1.00 66.00 97 SER A N 1
ATOM 756 C CA . SER A 1 97 ? 17.936 -1.728 -27.446 1.00 66.00 97 SER A CA 1
ATOM 757 C C . SER A 1 97 ? 19.451 -1.481 -27.429 1.00 66.00 97 SER A C 1
ATOM 759 O O . SER A 1 97 ? 20.043 -1.155 -28.461 1.00 66.00 97 SER A O 1
ATOM 761 N N . ALA A 1 98 ? 20.106 -1.643 -26.276 1.00 63.12 98 ALA A N 1
ATOM 762 C CA . ALA A 1 98 ? 21.558 -1.531 -26.154 1.00 63.12 98 ALA A CA 1
ATOM 763 C C . ALA A 1 98 ? 22.283 -2.689 -26.865 1.00 63.12 98 ALA A C 1
ATOM 765 O O . ALA A 1 98 ? 23.280 -2.465 -27.555 1.00 63.12 98 ALA A O 1
ATOM 766 N N . ILE A 1 99 ? 21.756 -3.914 -26.762 1.00 66.19 99 ILE A N 1
ATOM 767 C CA . ILE A 1 99 ? 22.283 -5.100 -27.452 1.00 66.19 99 ILE A CA 1
ATOM 768 C C . ILE A 1 99 ? 22.134 -4.958 -28.974 1.00 66.19 99 ILE A C 1
ATOM 770 O O . ILE A 1 99 ? 23.089 -5.220 -29.707 1.00 66.19 99 ILE A O 1
ATOM 774 N N . GLU A 1 100 ? 20.976 -4.512 -29.460 1.00 61.09 100 GLU A N 1
ATOM 775 C CA . GLU A 1 100 ? 20.692 -4.220 -30.873 1.00 61.09 100 GLU A CA 1
ATOM 776 C C . GLU A 1 100 ? 21.658 -3.166 -31.436 1.00 61.09 100 GLU A C 1
ATOM 778 O O . GLU A 1 100 ? 22.289 -3.386 -32.478 1.00 61.09 100 GLU A O 1
ATOM 783 N N . LYS A 1 101 ? 21.862 -2.055 -30.709 1.00 59.62 101 LYS A N 1
ATOM 784 C CA . LYS A 1 101 ? 22.826 -1.001 -31.076 1.00 59.62 101 LYS A CA 1
ATOM 785 C C . LYS A 1 101 ? 24.269 -1.522 -31.106 1.00 59.62 101 LYS A C 1
ATOM 787 O O . LYS A 1 101 ? 24.997 -1.270 -32.067 1.00 59.62 101 LYS A O 1
ATOM 792 N N . ALA A 1 102 ? 24.679 -2.316 -30.115 1.00 59.81 102 ALA A N 1
ATOM 793 C CA . ALA A 1 102 ? 26.022 -2.898 -30.065 1.00 59.81 102 ALA A CA 1
ATOM 794 C C . ALA A 1 102 ? 26.263 -3.949 -31.169 1.00 59.81 102 ALA A C 1
ATOM 796 O O . ALA A 1 102 ? 27.367 -4.041 -31.722 1.00 59.81 102 ALA A O 1
ATOM 797 N N . LYS A 1 103 ? 25.238 -4.737 -31.528 1.00 59.47 103 LYS A N 1
ATOM 798 C CA . LYS A 1 103 ? 25.293 -5.699 -32.641 1.00 59.47 103 LYS A CA 1
ATOM 799 C C . LYS A 1 103 ? 25.417 -4.983 -33.986 1.00 59.47 103 LYS A C 1
ATOM 801 O O . LYS A 1 103 ? 26.320 -5.314 -34.758 1.00 59.47 103 LYS A O 1
ATOM 806 N N . THR A 1 104 ? 24.601 -3.958 -34.237 1.00 57.03 104 THR A N 1
ATOM 807 C CA . THR A 1 104 ? 24.663 -3.179 -35.488 1.00 57.03 104 THR A CA 1
ATOM 808 C C . THR A 1 104 ? 25.975 -2.406 -35.643 1.00 57.03 104 THR A C 1
ATOM 810 O O . THR A 1 104 ? 26.501 -2.301 -36.757 1.00 57.03 104 THR A O 1
ATOM 813 N N . GLU A 1 105 ? 26.571 -1.914 -34.554 1.00 56.44 105 GLU A N 1
ATOM 814 C CA . GLU A 1 105 ? 27.870 -1.237 -34.608 1.00 56.44 105 GLU A CA 1
ATOM 815 C C . GLU A 1 105 ? 29.032 -2.211 -34.887 1.00 56.44 105 GLU A C 1
ATOM 817 O O . GLU A 1 105 ? 29.889 -1.935 -35.739 1.00 56.44 105 GLU A O 1
ATOM 822 N N . LYS A 1 106 ? 29.024 -3.403 -34.266 1.00 56.84 106 LYS A N 1
ATOM 823 C CA . LYS A 1 106 ? 29.988 -4.478 -34.573 1.00 56.84 106 LYS A CA 1
ATOM 824 C C . LYS A 1 106 ? 29.874 -4.957 -36.024 1.00 56.84 106 LYS A C 1
ATOM 826 O O . LYS A 1 106 ? 30.897 -5.220 -36.664 1.00 56.84 106 LYS A O 1
ATOM 831 N N . GLU A 1 107 ? 28.666 -5.026 -36.579 1.00 55.56 107 GLU A N 1
ATOM 832 C CA . GLU A 1 107 ? 28.455 -5.430 -37.972 1.00 55.56 107 GLU A CA 1
ATOM 833 C C . GLU A 1 107 ? 28.916 -4.358 -38.977 1.00 55.56 107 GLU A C 1
ATOM 835 O O . GLU A 1 107 ? 29.578 -4.674 -39.974 1.00 55.56 107 GLU A O 1
ATOM 840 N N . LYS A 1 108 ? 28.669 -3.070 -38.688 1.00 53.38 108 LYS A N 1
ATOM 841 C CA . LYS A 1 108 ? 29.169 -1.944 -39.500 1.00 53.38 108 LYS A CA 1
ATOM 842 C C . LYS A 1 108 ? 30.700 -1.855 -39.497 1.00 53.38 108 LYS A C 1
ATOM 844 O O . LYS A 1 108 ? 31.286 -1.569 -40.547 1.00 53.38 108 LYS A O 1
ATOM 849 N N . LYS A 1 109 ? 31.368 -2.148 -38.372 1.00 53.75 109 LYS A N 1
ATOM 850 C CA . LYS A 1 109 ? 32.844 -2.190 -38.291 1.00 53.75 109 LYS A CA 1
ATOM 851 C C . LYS A 1 109 ? 33.451 -3.341 -39.107 1.00 53.75 109 LYS A C 1
ATOM 853 O O . LYS A 1 109 ? 34.506 -3.151 -39.707 1.00 53.75 109 LYS A O 1
ATOM 858 N N . LYS A 1 110 ? 32.775 -4.494 -39.218 1.00 52.56 110 LYS A N 1
ATOM 859 C CA . LYS A 1 110 ? 33.246 -5.640 -40.027 1.00 52.56 110 LYS A CA 1
ATOM 860 C C . LYS A 1 110 ? 33.007 -5.485 -41.537 1.00 52.56 110 LYS A C 1
ATOM 862 O O . LYS A 1 110 ? 33.818 -5.975 -42.324 1.00 52.56 110 LYS A O 1
ATOM 867 N N . LYS A 1 111 ? 31.943 -4.795 -41.970 1.00 52.25 111 LYS A N 1
ATOM 868 C CA . LYS A 1 111 ? 31.631 -4.619 -43.408 1.00 52.25 111 LYS A CA 1
ATOM 869 C C . LYS A 1 111 ? 32.449 -3.503 -44.084 1.00 52.25 111 LYS A C 1
ATOM 871 O O . LYS A 1 111 ? 32.825 -3.651 -45.244 1.00 52.25 111 LYS A O 1
ATOM 876 N N . LYS A 1 112 ? 32.817 -2.425 -43.374 1.00 52.19 112 LYS A N 1
ATOM 877 C CA . LYS A 1 112 ? 33.571 -1.282 -43.946 1.00 52.19 112 LYS A CA 1
ATOM 878 C C . LYS A 1 112 ? 34.939 -1.618 -44.590 1.00 52.19 112 LYS A C 1
ATOM 880 O O . LYS A 1 112 ? 35.182 -1.122 -45.694 1.00 52.19 112 LYS A O 1
ATOM 885 N N . PRO A 1 113 ? 35.837 -2.430 -43.993 1.00 55.50 113 PRO A N 1
ATOM 886 C CA . PRO A 1 113 ? 37.148 -2.701 -44.596 1.00 55.50 113 PRO A CA 1
ATOM 887 C C . PRO A 1 113 ? 37.067 -3.627 -45.821 1.00 55.50 113 PRO A C 1
ATOM 889 O O . PRO A 1 113 ? 37.783 -3.408 -46.801 1.00 55.50 113 PRO A O 1
ATOM 892 N N . LYS A 1 114 ? 36.149 -4.608 -45.826 1.00 56.50 114 LYS A N 1
ATOM 893 C CA . LYS A 1 114 ? 35.960 -5.526 -46.966 1.00 56.50 114 LYS A CA 1
ATOM 894 C C . LYS A 1 114 ? 35.416 -4.807 -48.203 1.00 56.50 114 LYS A C 1
ATOM 896 O O . LYS A 1 114 ? 35.956 -4.989 -49.292 1.00 56.50 114 LYS A O 1
ATOM 901 N N . THR A 1 115 ? 34.428 -3.923 -48.050 1.00 58.25 115 THR A N 1
ATOM 902 C CA . THR A 1 115 ? 33.843 -3.186 -49.186 1.00 58.25 115 THR A CA 1
ATOM 903 C C . THR A 1 115 ? 34.829 -2.190 -49.805 1.00 58.25 115 THR A C 1
ATOM 905 O O . THR A 1 115 ? 34.874 -2.036 -51.027 1.00 58.25 115 THR A O 1
ATOM 908 N N . ARG A 1 116 ? 35.673 -1.544 -48.986 1.00 61.59 116 ARG A N 1
ATOM 909 C CA . ARG A 1 116 ? 36.702 -0.606 -49.465 1.00 61.59 116 ARG A CA 1
ATOM 910 C C . ARG A 1 116 ? 37.841 -1.331 -50.197 1.00 61.59 116 ARG A C 1
ATOM 912 O O . ARG A 1 116 ? 38.255 -0.868 -51.257 1.00 61.59 116 ARG A O 1
ATOM 919 N N . SER A 1 117 ? 38.276 -2.493 -49.693 1.00 68.56 117 SER A N 1
ATOM 920 C CA . SER A 1 117 ? 39.263 -3.355 -50.366 1.00 68.56 117 SER A CA 1
ATOM 921 C C . SER A 1 117 ? 38.757 -3.873 -51.716 1.00 68.56 117 SER A C 1
ATOM 923 O O . SER A 1 117 ? 39.457 -3.730 -52.721 1.00 68.56 117 SER A O 1
ATOM 925 N N . LEU A 1 118 ? 37.517 -4.380 -51.785 1.00 67.00 118 LEU A N 1
ATOM 926 C CA . LEU A 1 118 ? 36.931 -4.814 -53.057 1.00 67.00 118 LEU A CA 1
ATOM 927 C C . LEU A 1 118 ? 36.862 -3.657 -54.062 1.00 67.00 118 LEU A C 1
ATOM 929 O O . LEU A 1 118 ? 37.356 -3.793 -55.179 1.00 67.00 118 LEU A O 1
ATOM 933 N N . LYS A 1 119 ? 36.316 -2.496 -53.676 1.00 71.56 119 LYS A N 1
ATOM 934 C CA . LYS A 1 119 ? 36.178 -1.345 -54.588 1.00 71.56 119 LYS A CA 1
ATOM 935 C C . LYS A 1 119 ? 37.526 -0.892 -55.166 1.00 71.56 119 LYS A C 1
ATOM 937 O O . LYS A 1 119 ? 37.610 -0.579 -56.353 1.00 71.56 119 LYS A O 1
ATOM 942 N N . MET A 1 120 ? 38.584 -0.920 -54.354 1.00 72.94 120 MET A N 1
ATOM 943 C CA . MET A 1 120 ? 39.935 -0.554 -54.783 1.00 72.94 120 MET A CA 1
ATOM 944 C C . MET A 1 120 ? 40.546 -1.587 -55.744 1.00 72.94 120 MET A C 1
ATOM 946 O O . MET A 1 120 ? 41.158 -1.209 -56.743 1.00 72.94 120 MET A O 1
ATOM 950 N N . GLN A 1 121 ? 40.331 -2.886 -55.505 1.00 76.12 121 GLN A N 1
ATOM 951 C CA . GLN A 1 121 ? 40.768 -3.945 -56.425 1.00 76.12 121 GLN A CA 1
ATOM 952 C C . GLN A 1 121 ? 40.058 -3.855 -57.782 1.00 76.12 121 GLN A C 1
ATOM 954 O O . GLN A 1 121 ? 40.711 -3.939 -58.823 1.00 76.12 121 GLN A O 1
ATOM 959 N N . TRP A 1 122 ? 38.745 -3.605 -57.792 1.00 77.00 122 TRP A N 1
ATOM 960 C CA . TRP A 1 122 ? 37.980 -3.412 -59.026 1.00 77.00 122 TRP A CA 1
ATOM 961 C C . TRP A 1 122 ? 38.478 -2.208 -59.836 1.00 77.00 122 TRP A C 1
ATOM 963 O O . TRP A 1 122 ? 38.688 -2.342 -61.040 1.00 77.00 122 TRP A O 1
ATOM 973 N N . GLN A 1 123 ? 38.746 -1.067 -59.190 1.00 77.94 123 GLN A N 1
ATOM 974 C CA . GLN A 1 123 ? 39.291 0.123 -59.861 1.00 77.94 123 GLN A CA 1
ATOM 975 C C . GLN A 1 123 ? 40.698 -0.093 -60.431 1.00 77.94 123 GLN A C 1
ATOM 977 O O . GLN A 1 123 ? 40.986 0.358 -61.539 1.00 77.94 123 GLN A O 1
ATOM 982 N N . ARG A 1 124 ? 41.577 -0.812 -59.719 1.00 76.62 124 ARG A N 1
ATOM 983 C CA . ARG A 1 124 ? 42.901 -1.174 -60.256 1.00 76.62 124 ARG A 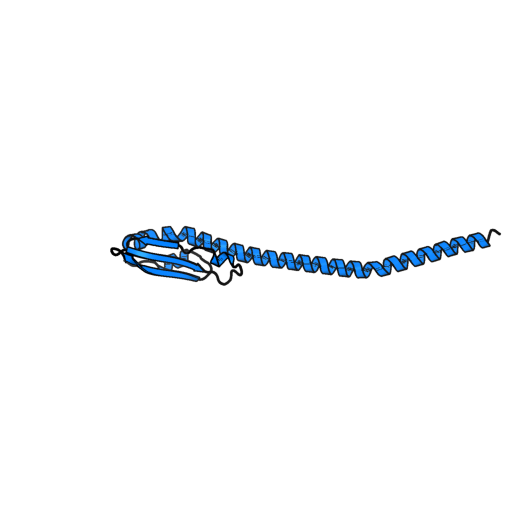CA 1
ATOM 984 C C . ARG A 1 124 ? 42.780 -2.093 -61.468 1.00 76.62 124 ARG A C 1
ATOM 986 O O . ARG A 1 124 ? 43.499 -1.913 -62.444 1.00 76.62 124 ARG A O 1
ATOM 993 N N . ARG A 1 125 ? 41.848 -3.050 -61.441 1.00 71.56 125 ARG A N 1
ATOM 994 C CA . ARG A 1 125 ? 41.637 -3.994 -62.549 1.00 71.56 125 ARG A CA 1
ATOM 995 C C . ARG A 1 125 ? 41.063 -3.310 -63.793 1.00 71.56 125 ARG A C 1
ATOM 997 O O . ARG A 1 125 ? 41.456 -3.644 -64.909 1.00 71.56 125 ARG A O 1
ATOM 1004 N N . THR A 1 126 ? 40.159 -2.345 -63.623 1.00 77.44 126 THR A N 1
ATOM 1005 C CA . THR A 1 126 ? 39.601 -1.574 -64.747 1.00 77.44 126 THR A CA 1
ATOM 1006 C C . THR A 1 126 ? 40.604 -0.578 -65.323 1.00 77.44 126 THR A C 1
ATOM 1008 O O . THR A 1 126 ? 40.666 -0.435 -66.544 1.00 77.44 126 THR A O 1
ATOM 1011 N N . SER A 1 127 ? 41.436 0.059 -64.491 1.00 74.62 127 SER A N 1
ATOM 1012 C CA . SER A 1 127 ? 42.483 0.968 -64.973 1.00 74.62 127 SER A CA 1
ATOM 1013 C C . SER A 1 127 ? 43.588 0.230 -65.733 1.00 74.62 127 SER A C 1
ATOM 1015 O O . SER A 1 127 ? 44.022 0.704 -66.784 1.00 74.62 127 SER A O 1
ATOM 1017 N N . TRP A 1 128 ? 43.972 -0.970 -65.280 1.00 74.12 128 TRP A N 1
ATOM 1018 C CA . TRP A 1 128 ? 44.900 -1.841 -66.006 1.00 74.12 128 TRP A CA 1
ATOM 1019 C C . TRP A 1 128 ? 44.352 -2.268 -67.370 1.00 74.12 128 TRP A C 1
ATOM 1021 O O . TRP A 1 128 ? 45.055 -2.150 -68.369 1.00 74.12 128 TRP A O 1
ATOM 1031 N N . LYS A 1 129 ? 43.078 -2.684 -67.447 1.00 74.06 129 LYS A N 1
ATOM 1032 C CA . LYS A 1 129 ? 42.440 -3.026 -68.732 1.00 74.06 129 LYS A CA 1
ATOM 1033 C C . LYS A 1 129 ? 42.388 -1.837 -69.697 1.00 74.06 129 LYS A C 1
ATOM 1035 O O . LYS A 1 129 ? 42.647 -2.019 -70.884 1.00 74.06 129 LYS A O 1
ATOM 1040 N N . LYS A 1 130 ? 42.094 -0.625 -69.207 1.00 78.00 130 LYS A N 1
ATOM 1041 C CA . LYS A 1 130 ? 42.106 0.591 -70.040 1.00 78.00 130 LYS A CA 1
ATOM 1042 C C . LYS A 1 130 ? 43.511 0.929 -70.552 1.00 78.00 130 LYS A C 1
ATOM 1044 O O . LYS A 1 130 ? 43.654 1.198 -71.739 1.00 78.00 130 LYS A O 1
ATOM 1049 N N . ARG A 1 131 ? 44.545 0.860 -69.700 1.00 71.06 131 ARG A N 1
ATOM 1050 C CA . ARG A 1 131 ? 45.943 1.094 -70.117 1.00 71.06 131 ARG A CA 1
ATOM 1051 C C . ARG A 1 131 ? 46.431 0.043 -71.115 1.00 71.06 131 ARG A C 1
ATOM 1053 O O . ARG A 1 131 ? 46.989 0.416 -72.137 1.00 71.06 131 ARG A O 1
ATOM 1060 N N . ALA A 1 132 ? 46.154 -1.240 -70.882 1.00 73.75 132 ALA A N 1
ATOM 1061 C CA . ALA A 1 132 ? 46.539 -2.313 -71.804 1.00 73.75 132 ALA A CA 1
ATOM 1062 C C . ALA A 1 132 ? 45.883 -2.173 -73.192 1.00 73.75 132 ALA A C 1
ATOM 1064 O O . ALA A 1 132 ? 46.517 -2.454 -74.204 1.00 73.75 132 ALA A O 1
ATOM 1065 N N . ASN A 1 133 ? 44.634 -1.699 -73.257 1.00 70.94 133 ASN A N 1
ATOM 1066 C CA . ASN A 1 133 ? 43.947 -1.464 -74.530 1.00 70.94 133 ASN A CA 1
ATOM 1067 C C . ASN A 1 133 ? 44.454 -0.204 -75.262 1.00 70.94 133 ASN A C 1
ATOM 1069 O O . ASN A 1 133 ? 44.382 -0.144 -76.482 1.00 70.94 133 ASN A O 1
ATOM 1073 N N . SER A 1 134 ? 44.988 0.786 -74.536 1.00 65.56 134 SER A N 1
ATOM 1074 C CA . SER A 1 134 ? 45.596 1.988 -75.128 1.00 65.56 134 SER A CA 1
ATOM 1075 C C . SER A 1 134 ? 46.973 1.715 -75.737 1.00 65.56 134 SER A C 1
ATOM 1077 O O . SER A 1 134 ? 47.305 2.317 -76.746 1.00 65.56 134 SER A O 1
ATOM 1079 N N . VAL A 1 135 ? 47.756 0.805 -75.147 1.00 66.81 135 VAL A N 1
ATOM 1080 C CA . VAL A 1 135 ? 49.095 0.423 -75.644 1.00 66.81 135 VAL A CA 1
ATOM 1081 C C . VAL A 1 135 ? 49.013 -0.525 -76.848 1.00 66.81 135 VAL A C 1
ATOM 1083 O O . VAL A 1 135 ? 49.940 -0.595 -77.633 1.00 66.81 135 VAL A O 1
ATOM 1086 N N . LYS A 1 136 ? 47.894 -1.239 -77.031 1.00 59.62 136 LYS A N 1
ATOM 1087 C CA . LYS A 1 136 ? 47.648 -2.088 -78.213 1.00 59.62 136 LYS A CA 1
ATOM 1088 C C . LYS A 1 136 ? 47.104 -1.339 -79.439 1.00 59.62 136 LYS A C 1
ATOM 1090 O O . LYS A 1 136 ? 46.914 -1.967 -80.474 1.00 59.62 136 LYS A O 1
ATOM 1095 N N . ARG A 1 137 ? 46.760 -0.053 -79.304 1.00 57.47 137 ARG A N 1
ATOM 1096 C CA . ARG A 1 137 ? 46.119 0.764 -80.355 1.00 57.47 137 ARG A CA 1
ATOM 1097 C C . ARG A 1 137 ? 46.982 1.939 -80.835 1.00 57.47 137 ARG A C 1
ATOM 1099 O O . ARG A 1 137 ? 46.481 2.747 -81.611 1.00 57.47 137 ARG A O 1
ATOM 1106 N N . GLY A 1 138 ? 48.221 2.041 -80.361 1.00 47.28 138 GLY A N 1
ATOM 1107 C CA . GLY A 1 138 ? 49.261 2.927 -80.889 1.00 47.28 138 GLY A CA 1
ATOM 1108 C C . GLY A 1 138 ? 50.439 2.081 -81.327 1.00 47.28 138 GLY A C 1
ATOM 1109 O O . GLY A 1 138 ? 51.092 2.484 -82.306 1.00 47.28 138 GLY A O 1
#

Foldseek 3Di:
DDQCVVVLVVVLPFAADWDWDWDQDPPQKIKIWIQGAHPLQPDPCSVVDDIDIDIGHPVCCSVCVSVVVSVVRSVSRVVSVVNNVVVVVVVVVVVVVVVVVVVVVVVVVVVVVVVVVVVVVVVVVVVVVVVVVVVVVD

Radius of gyration: 35.18 Å; chains: 1; bounding box: 68×27×104 Å

InterPro domains:
  IPR022273 ParB-related, ThiF-related cassette, protein E [PF19556] (1-123)
  IPR022273 ParB-related, ThiF-related cassette, protein E [TIGR03741] (5-110)

Sequence (138 aa):
MNTNFFNQIQQLDFTGVLQLNISKGIESNLIVTVLLNNEQCGDSAKNGIPPLTFNATPQEFDEGFFEQITTPIQKVSGLMVDMEKFQKQLDEAKAQSAIEKAKTEKEKKKKKPKTRSLKMQWQRRTSWKKRANSVKRG

Secondary structure (DSSP, 8-state):
----HHHHHHHT---SEEEEEEEE-GGG-EEEEEEEE-TT---GGGGGS--EEEEE-HHHHHHHHHHHHHHHHHHHHHHHHHHHHHHHHHHHHHHHHHHHHHHHHHHHHHHHHHHHHHHHHHHHHHHHHHHHHHHT--

pLDDT: mean 77.03, std 12.0, range [46.91, 93.44]